Protein AF-A0A8S2J6A6-F1 (afdb_monomer)

Sequence (108 aa):
ALGEIQRPLEQPQPSITLPLIPPTPTVAKKSPFYIHMFETGKRITLKDYHLLMTDKQPQRLLIKEALAIKSLNPTLNKTVASTPLYIYPLGIPSTFIPDSEEKESKNF

Radius of gyration: 28.06 Å; Cα contacts (8 Å, |Δi|>4): 36; chains: 1; bounding box: 92×27×59 Å

Structure (mmCIF, N/CA/C/O backbone):
data_AF-A0A8S2J6A6-F1
#
_entry.id   AF-A0A8S2J6A6-F1
#
loop_
_atom_site.group_PDB
_atom_site.id
_atom_site.type_symbol
_atom_site.label_atom_id
_atom_site.label_alt_id
_atom_site.label_comp_id
_atom_site.label_asym_id
_atom_site.label_entity_id
_atom_site.label_seq_id
_atom_site.pdbx_PDB_ins_code
_atom_site.Cartn_x
_atom_site.Cartn_y
_atom_site.Cartn_z
_atom_site.occupancy
_atom_site.B_iso_or_equiv
_atom_site.auth_seq_id
_atom_site.auth_comp_id
_atom_site.auth_asym_id
_atom_site.auth_atom_id
_atom_site.pdbx_PDB_model_num
ATOM 1 N N . ALA A 1 1 ? 73.852 -9.663 -15.609 1.00 47.28 1 ALA A N 1
ATOM 2 C CA . ALA A 1 1 ? 73.424 -8.577 -14.709 1.00 47.28 1 ALA A CA 1
ATOM 3 C C . ALA A 1 1 ? 71.955 -8.290 -14.998 1.00 47.28 1 ALA A C 1
ATOM 5 O O . ALA A 1 1 ? 71.651 -7.829 -16.089 1.00 47.28 1 ALA A O 1
ATOM 6 N N . LEU A 1 2 ? 71.051 -8.696 -14.104 1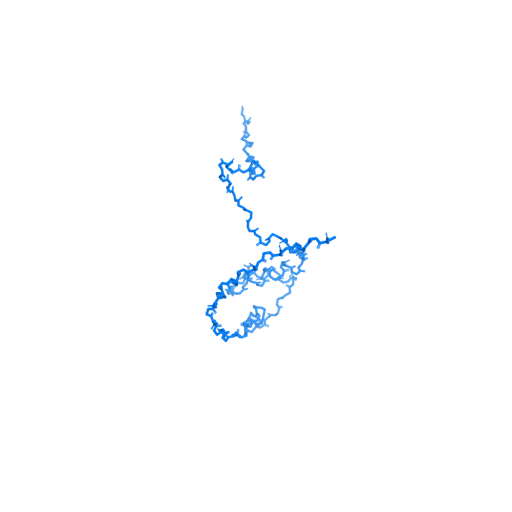.00 46.16 2 LEU A N 1
ATOM 7 C CA . LEU A 1 2 ? 69.608 -8.457 -14.224 1.00 46.16 2 LEU A CA 1
ATOM 8 C C . LEU A 1 2 ? 69.308 -7.087 -13.608 1.00 46.16 2 LEU A C 1
ATOM 10 O O . LEU A 1 2 ? 69.609 -6.872 -12.439 1.00 46.16 2 LEU A O 1
ATOM 14 N N . GLY A 1 3 ? 68.801 -6.160 -14.422 1.00 49.75 3 GLY A N 1
ATOM 15 C CA . GLY A 1 3 ? 68.434 -4.814 -13.990 1.00 49.75 3 GLY A CA 1
ATOM 16 C C . GLY A 1 3 ? 67.158 -4.835 -13.154 1.00 49.75 3 GLY A C 1
ATOM 17 O O . GLY A 1 3 ? 66.157 -5.426 -13.555 1.00 49.75 3 GLY A O 1
ATOM 18 N N . GLU A 1 4 ? 67.202 -4.199 -11.988 1.00 60.00 4 GLU A N 1
ATOM 19 C CA . GLU A 1 4 ? 66.051 -4.047 -11.104 1.00 60.00 4 GLU A CA 1
ATOM 20 C C . GLU A 1 4 ? 65.113 -2.954 -11.634 1.00 60.00 4 GLU A C 1
ATOM 22 O O . GLU A 1 4 ? 65.503 -1.801 -11.816 1.00 60.00 4 GLU A O 1
ATOM 27 N N . ILE A 1 5 ? 63.855 -3.321 -11.878 1.00 61.34 5 ILE A N 1
ATOM 28 C CA . ILE A 1 5 ? 62.784 -2.385 -12.224 1.00 61.34 5 ILE A CA 1
ATOM 29 C C . ILE A 1 5 ? 62.297 -1.741 -10.920 1.00 61.34 5 ILE A C 1
ATOM 31 O O . ILE A 1 5 ? 61.642 -2.389 -10.102 1.00 61.34 5 ILE A O 1
ATOM 35 N N . GLN A 1 6 ? 62.613 -0.461 -10.721 1.00 56.50 6 GLN A N 1
ATOM 36 C CA . GLN A 1 6 ? 62.069 0.341 -9.622 1.00 56.50 6 GLN A CA 1
ATOM 37 C C . GLN A 1 6 ? 60.570 0.585 -9.845 1.00 56.50 6 GLN A C 1
ATOM 39 O O . GLN A 1 6 ? 60.158 1.113 -10.877 1.00 56.50 6 GLN A O 1
ATOM 44 N N . ARG A 1 7 ? 59.743 0.190 -8.869 1.00 66.94 7 ARG A N 1
ATOM 45 C CA . ARG A 1 7 ? 58.311 0.525 -8.826 1.00 66.94 7 ARG A CA 1
ATOM 46 C C . ARG A 1 7 ? 58.126 1.958 -8.298 1.00 66.94 7 ARG A C 1
ATOM 48 O O . ARG A 1 7 ? 58.858 2.333 -7.381 1.00 66.94 7 ARG A O 1
ATOM 55 N N . PRO A 1 8 ? 57.165 2.748 -8.814 1.00 54.88 8 PRO A N 1
ATOM 56 C CA . PRO A 1 8 ? 56.903 4.090 -8.299 1.00 54.88 8 PRO A CA 1
ATOM 57 C C . PRO A 1 8 ? 56.384 4.029 -6.855 1.00 54.88 8 PRO A C 1
ATOM 59 O O . PRO A 1 8 ? 55.538 3.191 -6.542 1.00 54.88 8 PRO A O 1
ATOM 62 N N . LEU A 1 9 ? 56.879 4.916 -5.986 1.00 57.91 9 LEU A N 1
ATOM 63 C CA . LEU A 1 9 ? 56.330 5.123 -4.644 1.00 57.91 9 LEU A CA 1
ATOM 64 C C . LEU A 1 9 ? 54.887 5.639 -4.765 1.00 57.91 9 LEU A C 1
ATOM 66 O O . LEU A 1 9 ? 54.668 6.720 -5.310 1.00 57.91 9 LEU A O 1
ATOM 70 N N . GLU A 1 10 ? 53.915 4.899 -4.230 1.00 58.97 10 GLU A N 1
ATOM 71 C CA . GLU A 1 10 ? 52.568 5.433 -4.026 1.00 58.97 10 GLU A CA 1
ATOM 72 C C . GLU A 1 10 ? 52.615 6.573 -3.004 1.00 58.97 10 GLU A C 1
ATOM 74 O O . GLU A 1 10 ? 53.027 6.402 -1.855 1.00 58.97 10 GLU A O 1
ATOM 79 N N . GLN A 1 11 ? 52.191 7.756 -3.442 1.00 66.75 11 GLN A N 1
ATOM 80 C CA . GLN A 1 11 ? 51.940 8.897 -2.573 1.00 66.75 11 GLN A CA 1
ATOM 81 C C . GLN A 1 11 ? 50.735 8.581 -1.669 1.00 66.75 11 GLN A C 1
ATOM 83 O O . GLN A 1 11 ? 49.684 8.200 -2.189 1.00 66.75 11 GLN A O 1
ATOM 88 N N . PRO A 1 12 ? 50.827 8.762 -0.339 1.00 56.41 12 PRO A N 1
ATOM 89 C CA . PRO A 1 12 ? 49.685 8.545 0.539 1.00 56.41 12 PRO A CA 1
ATOM 90 C C . PRO A 1 12 ? 48.605 9.593 0.241 1.00 56.41 12 PRO A C 1
ATOM 92 O O . PRO A 1 12 ? 48.833 10.795 0.385 1.00 56.41 12 PRO A O 1
ATOM 95 N N . GLN A 1 13 ? 47.425 9.142 -0.192 1.00 58.03 13 GLN A N 1
ATOM 96 C CA . GLN A 1 13 ? 46.261 10.014 -0.338 1.00 58.03 13 GLN A CA 1
ATOM 97 C C . GLN A 1 13 ? 45.846 10.582 1.033 1.00 58.03 13 GLN A C 1
ATOM 99 O O . GLN A 1 13 ? 45.890 9.861 2.033 1.00 58.03 13 GLN A O 1
ATOM 104 N N . PRO A 1 14 ? 45.413 11.854 1.109 1.00 52.69 14 PRO A N 1
ATOM 105 C CA . PRO A 1 14 ? 44.896 12.418 2.347 1.00 52.69 14 PRO A CA 1
ATOM 106 C C . PRO A 1 14 ? 43.578 11.731 2.722 1.00 52.69 14 PRO A C 1
ATOM 108 O O . PRO A 1 14 ? 42.589 11.815 1.994 1.00 52.69 14 PRO A O 1
ATOM 111 N N . SER A 1 15 ? 43.561 11.065 3.876 1.00 60.94 15 SER A N 1
ATOM 112 C CA . SER A 1 15 ? 42.351 10.508 4.480 1.00 60.94 15 SER A CA 1
ATOM 113 C C . SER A 1 15 ? 41.349 11.628 4.759 1.00 60.94 15 SER A C 1
ATOM 115 O O . SER A 1 15 ? 41.527 12.425 5.680 1.00 60.94 15 SER A O 1
ATOM 117 N N . ILE A 1 16 ? 40.285 11.700 3.963 1.00 59.31 16 ILE A N 1
ATOM 118 C CA . ILE A 1 16 ? 39.172 12.616 4.211 1.00 59.31 16 ILE A CA 1
ATOM 119 C C . ILE A 1 16 ? 38.354 12.030 5.365 1.00 59.31 16 ILE A C 1
ATOM 121 O O . ILE A 1 16 ? 37.526 11.140 5.172 1.00 59.31 16 ILE A O 1
ATOM 125 N N . THR A 1 17 ? 38.596 12.512 6.582 1.00 55.38 17 THR A N 1
ATOM 126 C CA . THR A 1 17 ? 37.766 12.191 7.748 1.00 55.38 17 THR A CA 1
ATOM 127 C C . THR A 1 17 ? 36.418 12.891 7.591 1.00 55.38 17 THR A C 1
ATOM 129 O O . THR A 1 17 ? 36.279 14.074 7.899 1.00 55.38 17 THR A O 1
ATOM 132 N N . LEU A 1 18 ? 35.415 12.173 7.081 1.00 65.00 18 LEU A N 1
ATOM 133 C CA . LEU A 1 18 ? 34.028 12.636 7.125 1.00 65.00 18 LEU A CA 1
ATOM 134 C C . LEU A 1 18 ? 33.596 12.779 8.597 1.00 65.00 18 LEU A C 1
ATOM 136 O O . LEU A 1 18 ? 33.900 11.894 9.402 1.00 65.00 18 LEU A O 1
ATOM 140 N N . PRO A 1 19 ? 32.891 13.860 8.980 1.00 59.97 19 PRO A N 1
ATOM 141 C CA . PRO A 1 19 ? 32.379 14.000 10.335 1.00 59.97 19 PRO A CA 1
ATOM 142 C C . PRO A 1 19 ? 31.422 12.843 10.641 1.00 59.97 19 PRO A C 1
ATOM 144 O O . PRO A 1 19 ? 30.457 12.605 9.912 1.00 59.97 19 PRO A O 1
ATOM 147 N N . LEU A 1 20 ? 31.707 12.115 11.723 1.00 61.34 20 LEU A N 1
ATOM 148 C CA . LEU A 1 20 ? 30.871 11.038 12.242 1.00 61.34 20 LEU A CA 1
ATOM 149 C C . LEU A 1 20 ? 29.561 11.648 12.756 1.00 61.34 20 LEU A C 1
ATOM 151 O O . LEU A 1 20 ? 29.474 12.096 13.898 1.00 61.34 20 LEU A O 1
ATOM 155 N N . ILE A 1 21 ? 28.54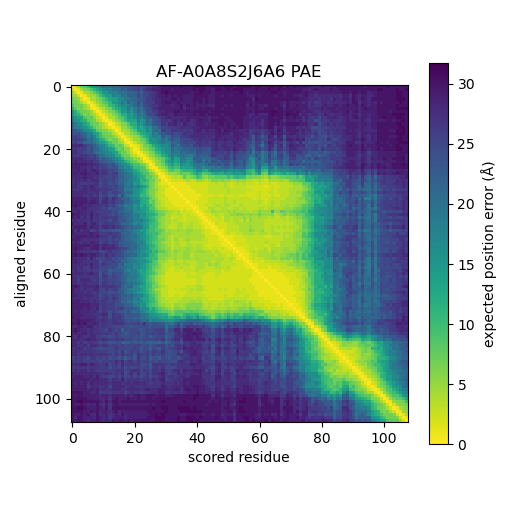9 11.712 11.892 1.00 71.44 21 ILE A N 1
ATOM 156 C CA . ILE A 1 21 ? 27.197 12.096 12.292 1.00 71.44 21 ILE A CA 1
ATOM 157 C C . ILE A 1 21 ? 26.726 11.018 13.279 1.00 71.44 21 ILE A C 1
ATOM 159 O O . ILE A 1 21 ? 26.725 9.838 12.913 1.00 71.44 21 ILE A O 1
ATOM 163 N N . PRO A 1 22 ? 26.365 11.368 14.528 1.00 71.19 22 PRO A N 1
ATOM 164 C CA . PRO A 1 22 ? 25.853 10.383 15.469 1.00 71.19 22 PRO A CA 1
ATOM 165 C C . PRO A 1 22 ? 24.623 9.705 14.850 1.00 71.19 22 PRO A C 1
ATOM 167 O O . PRO A 1 22 ? 23.824 10.394 14.203 1.00 71.19 22 PRO A O 1
ATOM 170 N N . PRO A 1 23 ? 24.444 8.379 15.014 1.00 64.88 23 PRO A N 1
ATOM 171 C CA . PRO A 1 23 ? 23.241 7.716 14.539 1.00 64.88 23 PRO A CA 1
ATOM 172 C C . PRO A 1 23 ? 22.054 8.419 15.190 1.00 64.88 23 PRO A C 1
ATOM 174 O O . PRO A 1 23 ? 21.904 8.424 16.413 1.00 64.88 23 PRO A O 1
ATOM 177 N N . THR A 1 24 ? 21.239 9.082 14.373 1.00 63.00 24 THR A N 1
ATOM 178 C CA . THR A 1 24 ? 20.001 9.695 14.841 1.00 63.00 24 THR A CA 1
ATOM 179 C C . THR A 1 24 ? 19.193 8.589 15.516 1.00 63.00 24 THR A C 1
ATOM 181 O O . THR A 1 24 ? 19.067 7.511 14.920 1.00 63.00 24 THR A O 1
ATOM 184 N N . PRO A 1 25 ? 18.680 8.794 16.748 1.00 53.22 25 PRO A N 1
ATOM 185 C CA . PRO A 1 25 ? 17.911 7.772 17.438 1.00 53.22 25 PRO A CA 1
ATOM 186 C C . PRO A 1 25 ? 16.773 7.371 16.512 1.00 53.22 25 PRO A C 1
ATOM 188 O O . PRO A 1 25 ? 15.892 8.169 16.187 1.00 53.22 25 PRO A O 1
ATOM 191 N N . THR A 1 26 ? 16.859 6.149 15.996 1.00 59.91 26 THR A N 1
ATOM 192 C CA . THR A 1 26 ? 15.917 5.633 15.017 1.00 59.91 26 THR A CA 1
ATOM 193 C C . THR A 1 26 ? 14.657 5.328 15.802 1.00 59.91 26 THR A C 1
ATOM 195 O O . THR A 1 26 ? 14.485 4.224 16.309 1.00 59.91 26 THR A O 1
ATOM 198 N N . VAL A 1 27 ? 13.808 6.341 16.002 1.00 58.03 27 VAL A N 1
ATOM 199 C CA . VAL A 1 27 ? 12.476 6.151 16.575 1.00 58.03 27 VAL A CA 1
ATOM 200 C C . VAL A 1 27 ? 11.857 5.022 15.770 1.00 58.03 27 VAL A C 1
ATOM 202 O O . VAL A 1 27 ? 11.708 5.161 14.555 1.00 58.03 27 VAL A O 1
ATOM 205 N N . ALA A 1 28 ? 11.596 3.886 16.418 1.00 62.84 28 ALA A N 1
ATOM 206 C CA . ALA A 1 28 ? 11.057 2.707 15.763 1.00 62.84 28 ALA A CA 1
ATOM 207 C C . ALA A 1 28 ? 9.721 3.103 15.128 1.00 62.84 28 ALA A C 1
ATOM 209 O O . ALA A 1 28 ? 8.697 3.217 15.806 1.00 62.84 28 ALA A O 1
ATOM 210 N N . LYS A 1 29 ? 9.751 3.420 13.828 1.00 70.62 29 LYS A N 1
ATOM 211 C CA . LYS A 1 29 ? 8.577 3.888 13.102 1.00 70.62 29 LYS A CA 1
ATOM 212 C C . LYS A 1 29 ? 7.591 2.729 13.087 1.00 70.62 29 LYS A C 1
ATOM 214 O O . LYS A 1 29 ? 7.855 1.690 12.485 1.00 70.62 29 LYS A O 1
ATOM 219 N N . LYS A 1 30 ? 6.474 2.891 13.799 1.00 81.69 30 LYS A N 1
ATOM 220 C CA . LYS A 1 30 ? 5.380 1.916 13.794 1.00 81.69 30 LYS A CA 1
ATOM 221 C C . LYS A 1 30 ? 4.906 1.731 12.353 1.00 81.69 30 LYS A C 1
ATOM 223 O O . LYS A 1 30 ? 4.855 2.696 11.590 1.00 81.69 30 LYS A O 1
ATOM 228 N N . SER A 1 31 ? 4.585 0.496 11.971 1.00 85.88 31 SER A N 1
ATOM 229 C CA . SER A 1 31 ? 4.156 0.223 10.600 1.00 85.88 31 SER A CA 1
ATOM 230 C C . SER A 1 31 ? 2.842 0.961 10.296 1.00 85.88 31 SER A C 1
ATOM 232 O O . SER A 1 31 ? 1.987 1.063 11.181 1.00 85.88 31 SER A O 1
ATOM 234 N N . PRO A 1 32 ? 2.631 1.445 9.059 1.00 86.25 32 PRO A N 1
ATOM 235 C CA . PRO A 1 32 ? 1.384 2.113 8.678 1.00 86.25 32 PRO A CA 1
ATOM 236 C C . PRO A 1 32 ? 0.143 1.257 8.960 1.00 86.25 32 PRO A C 1
ATOM 238 O O . PRO A 1 32 ? -0.871 1.769 9.420 1.00 86.25 32 PRO A O 1
ATOM 241 N N . PHE A 1 33 ? 0.259 -0.064 8.776 1.00 89.06 33 PHE A N 1
ATOM 242 C CA . PHE A 1 33 ? -0.781 -1.033 9.128 1.00 89.06 33 PHE A CA 1
ATOM 243 C C . PHE A 1 33 ? -1.088 -1.060 10.623 1.00 89.06 33 PHE A C 1
ATOM 245 O O . PHE A 1 33 ? -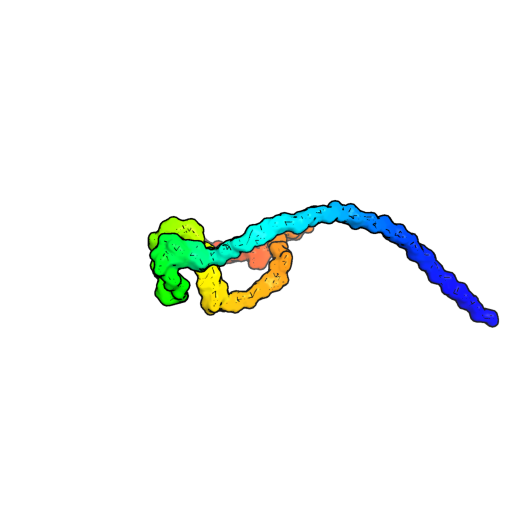2.250 -1.147 11.000 1.00 89.06 33 PHE A O 1
ATOM 252 N N . TYR A 1 34 ? -0.060 -1.011 11.474 1.00 88.75 34 TYR A N 1
ATOM 253 C CA . TYR A 1 34 ? -0.250 -1.025 12.920 1.00 88.75 34 TYR A CA 1
ATOM 254 C C . TYR A 1 34 ? -0.954 0.246 13.395 1.00 88.75 34 TYR A C 1
ATOM 256 O O . TYR A 1 34 ? -1.872 0.169 14.205 1.00 88.75 34 TYR A O 1
ATOM 264 N N . ILE A 1 35 ? -0.540 1.405 12.874 1.00 88.75 35 ILE A N 1
ATOM 265 C CA . ILE A 1 35 ? -1.136 2.697 13.232 1.00 88.75 35 ILE A CA 1
ATOM 266 C C . ILE A 1 35 ? -2.611 2.723 12.820 1.00 88.75 35 ILE A C 1
ATOM 268 O O . ILE A 1 35 ? -3.477 2.985 13.648 1.00 88.75 35 ILE A O 1
ATOM 272 N N . HIS A 1 36 ? -2.904 2.347 11.576 1.00 90.38 36 HIS A N 1
ATOM 273 C CA . HIS A 1 36 ? -4.272 2.306 11.065 1.00 90.38 36 HIS A CA 1
ATOM 274 C C . HIS A 1 36 ? -5.162 1.305 11.805 1.00 90.38 36 HIS A C 1
ATOM 276 O O . HIS A 1 36 ? -6.297 1.632 12.151 1.00 90.38 36 HIS A O 1
ATOM 282 N N . MET A 1 37 ? -4.646 0.109 12.103 1.00 90.12 37 MET A N 1
ATOM 283 C CA . MET A 1 37 ? -5.376 -0.894 12.879 1.00 90.12 37 MET A CA 1
ATOM 284 C C . MET A 1 37 ? -5.693 -0.384 14.288 1.00 90.12 37 MET A C 1
ATOM 286 O O . MET A 1 37 ? -6.769 -0.664 14.804 1.00 90.12 37 MET A O 1
ATOM 290 N N . PHE A 1 38 ? -4.779 0.365 14.906 1.00 91.25 38 PHE A N 1
ATOM 291 C CA . PHE A 1 38 ? -5.002 0.966 16.217 1.00 91.25 38 PHE A CA 1
ATOM 292 C C . PHE A 1 38 ? -6.062 2.078 16.171 1.00 91.25 38 PHE A C 1
ATOM 294 O O . PHE A 1 38 ? -6.917 2.139 17.047 1.00 91.25 38 PHE A O 1
ATOM 301 N N . GLU A 1 39 ? -6.044 2.922 15.137 1.00 89.06 39 GLU A N 1
ATOM 302 C CA . GLU A 1 39 ? -6.983 4.044 14.982 1.00 89.06 39 GLU A CA 1
ATOM 303 C C . GLU A 1 39 ? -8.395 3.597 14.573 1.00 89.06 39 GLU A C 1
ATOM 305 O O . GLU A 1 39 ? -9.386 4.152 15.040 1.00 89.06 39 GLU A O 1
ATOM 310 N N . THR A 1 40 ? -8.505 2.595 13.699 1.00 86.38 40 THR A N 1
ATOM 311 C CA . THR A 1 40 ? -9.794 2.149 13.136 1.00 86.38 40 THR A CA 1
ATOM 312 C C . THR A 1 40 ? -10.333 0.864 13.758 1.00 86.38 40 THR A C 1
ATOM 314 O O . THR A 1 40 ? -11.486 0.502 13.517 1.00 86.38 40 THR A O 1
ATOM 317 N N . GLY A 1 41 ? -9.506 0.134 14.511 1.00 86.88 41 GLY A N 1
ATOM 318 C CA . GLY A 1 41 ? -9.834 -1.185 15.058 1.00 86.88 41 GLY A CA 1
ATOM 319 C C . GLY A 1 41 ? -9.956 -2.292 14.004 1.00 86.88 41 GLY A C 1
ATOM 320 O O . GLY A 1 41 ? -10.324 -3.417 14.341 1.00 86.88 41 GLY A O 1
ATOM 321 N N . LYS A 1 42 ? -9.679 -2.004 12.725 1.00 85.12 42 LYS A N 1
ATOM 322 C CA . LYS A 1 42 ? -9.859 -2.948 11.617 1.00 85.12 42 LYS A CA 1
ATOM 323 C C . LYS A 1 42 ? -8.528 -3.274 10.963 1.00 85.12 42 LYS A C 1
ATOM 325 O O . LYS A 1 42 ? -7.733 -2.398 10.644 1.00 85.12 42 LYS A O 1
ATOM 330 N N . ARG A 1 43 ? -8.300 -4.562 10.706 1.00 86.62 43 ARG A N 1
ATOM 331 C CA . ARG A 1 43 ? -7.152 -5.023 9.925 1.00 86.62 43 ARG A CA 1
ATOM 332 C C . ARG A 1 43 ? -7.534 -5.076 8.453 1.00 86.62 43 ARG A C 1
ATOM 334 O O . ARG A 1 43 ? -8.361 -5.893 8.067 1.00 86.62 43 ARG A O 1
ATOM 341 N N . ILE A 1 44 ? -6.898 -4.245 7.637 1.00 88.44 44 ILE A N 1
ATOM 342 C CA . ILE A 1 44 ? -7.160 -4.214 6.198 1.00 88.44 44 ILE A CA 1
ATOM 343 C C . ILE A 1 44 ? -6.369 -5.307 5.481 1.00 88.44 44 ILE A C 1
ATOM 345 O O . ILE A 1 44 ? -5.153 -5.446 5.655 1.00 88.44 44 ILE A O 1
ATOM 349 N N . THR A 1 45 ? -7.072 -6.079 4.655 1.00 88.62 45 THR A N 1
ATOM 350 C CA . THR A 1 45 ? -6.486 -7.069 3.750 1.00 88.62 45 THR A CA 1
ATOM 351 C C . THR A 1 45 ? -6.651 -6.648 2.290 1.00 88.62 45 THR A C 1
ATOM 353 O O . THR A 1 45 ? -7.297 -5.651 1.984 1.00 88.62 45 THR A O 1
ATOM 356 N N . LEU A 1 46 ? -6.080 -7.419 1.358 1.00 85.94 46 LEU A N 1
ATOM 357 C CA . LEU A 1 46 ? -6.210 -7.1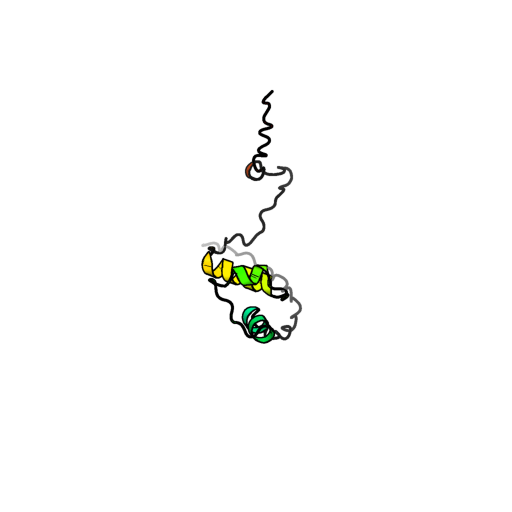40 -0.076 1.00 85.94 46 LEU A CA 1
ATOM 358 C C . LEU A 1 46 ? -7.679 -7.155 -0.550 1.00 85.94 46 LEU A C 1
ATOM 360 O O . LEU A 1 46 ? -8.038 -6.414 -1.456 1.00 85.94 46 LEU A O 1
ATOM 364 N N . LYS A 1 47 ? -8.538 -7.970 0.081 1.00 88.38 47 LYS A N 1
ATOM 365 C CA . LYS A 1 47 ? -9.977 -8.057 -0.239 1.00 88.38 47 LYS A CA 1
ATOM 366 C C . LYS A 1 47 ? -10.719 -6.762 0.111 1.00 88.38 47 LYS A C 1
ATOM 368 O O . LYS A 1 47 ? -11.652 -6.352 -0.574 1.00 88.38 47 LYS A O 1
ATOM 373 N N . ASP A 1 48 ? -10.232 -6.087 1.143 1.00 87.38 48 ASP A N 1
ATOM 374 C CA . ASP A 1 48 ? -10.808 -4.873 1.710 1.00 87.38 48 ASP A CA 1
ATOM 375 C C . ASP A 1 48 ? -10.229 -3.605 1.068 1.00 87.38 48 ASP A C 1
ATOM 377 O O . ASP A 1 48 ? -10.449 -2.500 1.556 1.00 87.38 48 ASP A O 1
ATOM 381 N N . TYR A 1 49 ? -9.483 -3.737 -0.034 1.00 86.12 49 TYR A N 1
ATOM 382 C CA . TYR A 1 49 ? -8.818 -2.612 -0.693 1.00 86.12 49 TYR A CA 1
ATOM 383 C C . TYR A 1 4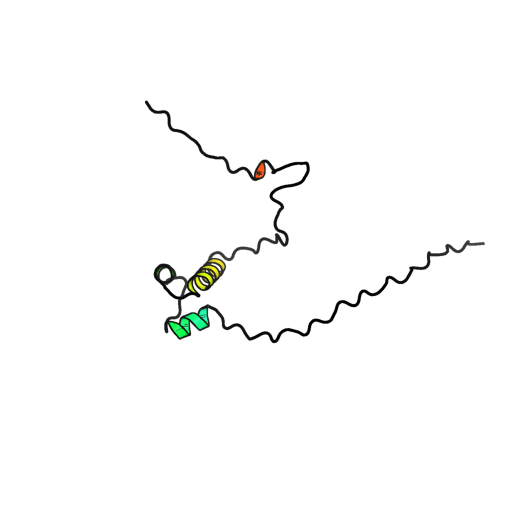9 ? -9.797 -1.507 -1.116 1.00 86.12 49 TYR A C 1
ATOM 385 O O . TYR A 1 49 ? -9.467 -0.326 -1.063 1.00 86.12 49 TYR A O 1
ATOM 393 N N . HIS A 1 50 ? -11.027 -1.873 -1.479 1.00 88.31 50 HIS A N 1
ATOM 394 C CA . HIS A 1 50 ? -12.083 -0.914 -1.801 1.00 88.31 50 HIS A CA 1
ATOM 395 C C . HIS A 1 50 ? -12.444 -0.010 -0.606 1.00 88.31 50 HIS A C 1
ATOM 397 O O . HIS A 1 50 ? -12.736 1.167 -0.806 1.00 88.31 50 HIS A O 1
ATOM 403 N N . LEU A 1 51 ? -12.337 -0.505 0.635 1.00 86.94 51 LEU A N 1
ATOM 404 C CA . LEU A 1 51 ? -12.601 0.285 1.843 1.00 86.94 51 LEU A CA 1
ATOM 405 C C . LEU A 1 51 ? -11.568 1.406 2.037 1.00 86.94 51 LEU A C 1
ATOM 407 O O . LEU A 1 51 ? -11.911 2.462 2.567 1.00 86.94 51 LEU A O 1
ATOM 411 N N . LEU A 1 52 ? -10.334 1.225 1.544 1.00 87.88 52 LEU A N 1
ATOM 412 C CA . LEU A 1 52 ? -9.288 2.257 1.569 1.00 87.88 52 LEU A CA 1
ATOM 413 C C . LEU A 1 52 ? -9.594 3.452 0.659 1.00 87.88 52 LEU A C 1
ATOM 415 O O . LEU A 1 52 ? -8.990 4.510 0.831 1.00 87.88 52 LEU A O 1
ATOM 419 N N . MET A 1 53 ? -10.497 3.307 -0.317 1.00 84.75 53 MET A N 1
ATOM 420 C CA . MET A 1 53 ? -10.883 4.414 -1.204 1.00 84.75 53 MET A CA 1
ATOM 421 C C . MET A 1 53 ? -11.745 5.443 -0.480 1.00 84.75 53 MET A C 1
ATOM 423 O O . MET A 1 53 ? -11.631 6.638 -0.735 1.00 84.75 53 MET A O 1
ATOM 427 N N . THR A 1 54 ? -12.580 4.973 0.444 1.00 88.44 54 THR A N 1
ATOM 428 C CA . THR A 1 54 ? -13.454 5.810 1.272 1.00 88.44 54 THR A CA 1
ATOM 429 C C . THR A 1 54 ? -12.821 6.199 2.607 1.00 88.44 54 THR A C 1
ATOM 431 O O . THR A 1 54 ? -13.387 7.003 3.348 1.00 88.44 54 THR A O 1
ATOM 434 N N . ASP A 1 55 ? -11.660 5.627 2.929 1.00 87.12 55 ASP A N 1
ATOM 435 C CA . ASP A 1 55 ? -10.969 5.860 4.190 1.00 87.12 55 ASP A CA 1
ATOM 436 C C . ASP A 1 55 ? -10.429 7.298 4.281 1.00 87.12 55 ASP A C 1
ATOM 438 O O . ASP A 1 55 ? -9.844 7.840 3.336 1.00 87.12 55 ASP A O 1
ATOM 442 N N . LYS A 1 56 ? -10.628 7.931 5.439 1.00 88.75 56 LYS A N 1
ATOM 443 C CA . LYS A 1 56 ? -10.159 9.290 5.743 1.00 88.75 56 LYS A CA 1
ATOM 444 C C . LYS A 1 56 ? -8.827 9.299 6.493 1.00 88.75 56 LYS A C 1
ATOM 446 O O . LYS A 1 56 ? -8.265 10.377 6.672 1.00 88.75 56 LYS A O 1
ATOM 451 N N . GLN A 1 57 ? -8.319 8.136 6.903 1.00 89.06 57 GLN A N 1
ATOM 452 C CA . GLN A 1 57 ? -7.064 8.052 7.639 1.00 89.06 57 GLN A CA 1
ATOM 453 C C . GLN A 1 57 ? -5.862 8.492 6.785 1.00 89.06 57 GLN A C 1
ATOM 455 O O . GLN A 1 57 ? -5.773 8.138 5.601 1.00 89.06 57 GLN A O 1
ATOM 460 N N . PRO A 1 58 ? -4.900 9.237 7.361 1.00 88.62 58 PRO A N 1
ATOM 461 C CA . PRO A 1 58 ? -3.765 9.777 6.614 1.00 88.62 58 PRO A CA 1
ATOM 462 C C . PRO A 1 58 ? -2.828 8.681 6.083 1.00 88.62 58 PRO A C 1
ATOM 464 O O . PRO A 1 58 ? -2.188 8.854 5.047 1.00 88.62 58 PRO A O 1
ATOM 467 N N . GLN A 1 59 ? -2.782 7.516 6.733 1.00 87.94 59 GLN A N 1
ATOM 468 C CA . GLN A 1 59 ? -1.926 6.389 6.354 1.00 87.94 59 GLN A CA 1
ATOM 469 C C . GLN A 1 59 ? -2.514 5.553 5.202 1.00 87.94 59 GLN A C 1
ATOM 471 O O . GLN A 1 59 ? -1.855 4.620 4.737 1.00 87.94 59 GLN A O 1
ATOM 476 N N . ARG A 1 60 ? -3.719 5.879 4.698 1.00 89.88 60 ARG A N 1
ATOM 477 C CA . ARG A 1 60 ? -4.399 5.106 3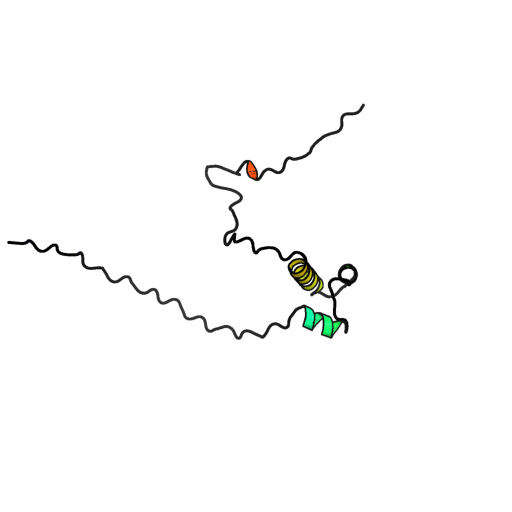.641 1.00 89.88 60 ARG A CA 1
ATOM 478 C C . ARG A 1 60 ? -3.533 4.909 2.398 1.00 89.88 60 ARG A C 1
ATOM 480 O O . ARG A 1 60 ? -3.548 3.834 1.812 1.00 89.88 60 ARG A O 1
ATOM 487 N N . LEU A 1 61 ? -2.760 5.927 2.006 1.00 90.12 61 LEU A N 1
ATOM 488 C CA . LEU A 1 61 ? -1.928 5.870 0.804 1.00 90.12 61 LEU A CA 1
ATOM 489 C C . LEU A 1 61 ? -0.801 4.845 0.971 1.00 90.12 61 LEU A C 1
ATOM 491 O O . LEU A 1 61 ? -0.639 3.972 0.127 1.00 90.12 61 LEU A O 1
ATOM 495 N N . LEU A 1 62 ? -0.113 4.885 2.113 1.00 90.81 62 LEU A N 1
ATOM 496 C CA . LEU A 1 62 ? 0.963 3.949 2.445 1.00 90.81 62 LEU A CA 1
ATOM 497 C C . LEU A 1 62 ? 0.456 2.506 2.518 1.00 90.81 62 LEU A C 1
ATOM 499 O O . LEU A 1 62 ? 1.128 1.577 2.078 1.00 90.81 62 LEU A O 1
ATOM 503 N N . ILE A 1 63 ? -0.749 2.307 3.054 1.00 91.44 63 ILE A N 1
ATOM 504 C CA . ILE A 1 63 ? -1.382 0.985 3.109 1.00 91.44 63 ILE A CA 1
ATOM 505 C C . ILE A 1 63 ? -1.751 0.512 1.700 1.00 91.44 63 ILE A C 1
ATOM 507 O O . ILE A 1 63 ? -1.496 -0.646 1.367 1.00 91.44 63 ILE A O 1
ATOM 511 N N . LYS A 1 64 ? -2.297 1.396 0.852 1.00 90.56 64 LYS A N 1
ATOM 512 C CA . LYS A 1 64 ? -2.603 1.082 -0.553 1.00 90.56 64 LYS A CA 1
ATOM 513 C C . LYS A 1 64 ? -1.351 0.669 -1.317 1.00 90.56 64 LYS A C 1
ATOM 515 O O . LYS A 1 64 ? -1.385 -0.351 -2.000 1.00 90.56 64 LYS A O 1
ATOM 520 N N . GLU A 1 65 ? -0.269 1.426 -1.185 1.00 87.56 65 GLU A N 1
ATOM 521 C CA . GLU A 1 65 ? 1.012 1.120 -1.824 1.00 87.56 65 GLU A CA 1
ATOM 522 C C . GLU A 1 65 ? 1.576 -0.209 -1.330 1.00 87.56 65 GLU A C 1
ATOM 524 O O . GLU A 1 65 ? 1.914 -1.070 -2.137 1.00 87.56 65 GLU A O 1
ATOM 529 N N . ALA A 1 66 ? 1.600 -0.440 -0.018 1.00 88.94 66 ALA A N 1
ATOM 530 C CA . ALA A 1 66 ? 2.102 -1.693 0.533 1.00 88.94 66 ALA A CA 1
ATOM 531 C C . ALA A 1 66 ? 1.279 -2.915 0.080 1.00 88.94 66 ALA A C 1
ATOM 533 O O . ALA A 1 66 ? 1.842 -3.975 -0.201 1.00 88.94 66 ALA A O 1
ATOM 534 N N . LEU A 1 67 ? -0.048 -2.780 -0.030 1.00 90.62 67 LEU A N 1
ATOM 535 C CA . LEU A 1 67 ? -0.920 -3.822 -0.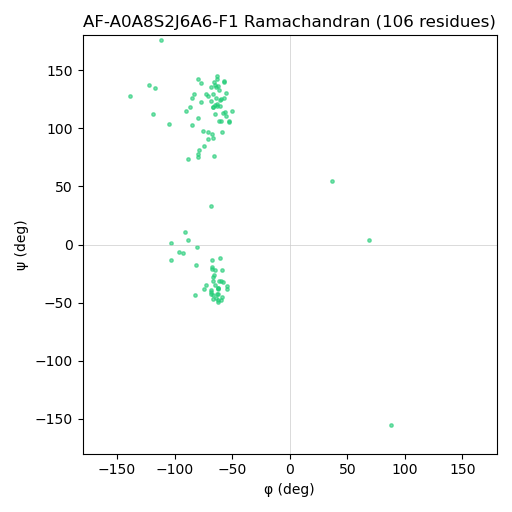584 1.00 90.62 67 LEU A CA 1
ATOM 536 C C . LEU A 1 67 ? -0.691 -4.029 -2.089 1.00 90.62 67 LEU A C 1
ATOM 538 O O . LEU A 1 67 ? -0.679 -5.173 -2.552 1.00 90.62 67 LEU A O 1
ATOM 542 N N . ALA A 1 68 ? -0.470 -2.954 -2.846 1.00 87.12 68 ALA A N 1
ATOM 543 C CA . ALA A 1 68 ? -0.141 -3.025 -4.267 1.00 87.12 68 ALA A CA 1
ATOM 544 C C . ALA A 1 68 ? 1.208 -3.724 -4.493 1.00 87.12 68 ALA A C 1
ATOM 546 O O . ALA A 1 68 ? 1.283 -4.659 -5.282 1.00 87.12 68 ALA A O 1
ATOM 547 N N . ILE A 1 69 ? 2.245 -3.368 -3.730 1.00 86.00 69 ILE A N 1
ATOM 548 C CA . ILE A 1 69 ? 3.559 -4.025 -3.779 1.00 86.00 69 ILE A CA 1
ATOM 549 C C . ILE A 1 69 ? 3.420 -5.514 -3.460 1.00 86.00 69 ILE A C 1
ATOM 551 O O . ILE A 1 69 ? 3.954 -6.353 -4.178 1.00 86.00 69 ILE A O 1
ATOM 555 N N . LYS A 1 70 ? 2.658 -5.863 -2.418 1.00 85.88 70 LYS A N 1
ATOM 556 C CA . LYS A 1 70 ? 2.457 -7.263 -2.030 1.00 85.88 70 LYS A CA 1
ATOM 557 C C . LYS A 1 70 ? 1.697 -8.083 -3.081 1.00 85.88 70 LYS A C 1
ATOM 559 O O . LYS A 1 70 ? 1.943 -9.279 -3.200 1.00 85.88 70 LYS A O 1
ATOM 564 N N . SER A 1 71 ? 0.743 -7.478 -3.791 1.00 87.31 71 SER A N 1
ATOM 565 C CA . SER A 1 71 ? -0.063 -8.181 -4.803 1.00 87.31 71 SER A CA 1
ATOM 566 C C . SER A 1 71 ? 0.644 -8.288 -6.144 1.00 87.31 71 SER A C 1
ATOM 568 O O . SER A 1 71 ? 0.632 -9.353 -6.752 1.00 87.31 71 SER A O 1
ATOM 570 N N . LEU A 1 72 ? 1.275 -7.203 -6.585 1.00 84.25 72 LEU A N 1
ATOM 571 C CA . LEU A 1 72 ? 1.953 -7.136 -7.873 1.00 84.25 72 LEU A CA 1
ATOM 572 C C . LEU A 1 72 ? 3.357 -7.745 -7.822 1.00 84.25 72 LEU A C 1
ATOM 574 O O . LEU A 1 72 ? 3.902 -8.042 -8.878 1.00 84.25 72 LEU A O 1
ATOM 578 N N . ASN A 1 73 ? 3.930 -7.924 -6.621 1.00 83.50 73 ASN A N 1
ATOM 579 C CA . ASN A 1 73 ? 5.319 -8.339 -6.395 1.00 83.50 73 ASN A CA 1
ATOM 580 C C . ASN A 1 73 ? 6.264 -7.719 -7.431 1.00 83.50 73 ASN A C 1
ATOM 582 O O . ASN A 1 73 ? 6.954 -8.455 -8.146 1.00 83.50 73 ASN A O 1
ATOM 586 N N . PRO A 1 74 ? 6.259 -6.377 -7.572 1.00 76.62 74 PRO A N 1
ATOM 587 C CA . PRO A 1 74 ? 7.056 -5.744 -8.598 1.00 76.62 74 PRO A CA 1
ATOM 588 C C . PRO A 1 74 ? 8.509 -6.113 -8.331 1.00 76.62 74 PRO A C 1
ATOM 590 O O . PRO A 1 74 ? 9.027 -5.924 -7.226 1.00 76.62 74 PRO A O 1
ATOM 593 N N . THR A 1 75 ? 9.165 -6.679 -9.337 1.00 74.75 75 THR A N 1
ATOM 594 C CA . THR A 1 75 ? 10.607 -6.873 -9.280 1.00 74.75 75 THR A CA 1
ATOM 595 C C . THR A 1 75 ? 11.189 -5.476 -9.143 1.00 74.75 75 THR A C 1
ATOM 597 O O . THR A 1 75 ? 10.905 -4.622 -9.980 1.00 74.75 75 THR A O 1
ATOM 600 N N . LEU A 1 76 ? 11.904 -5.204 -8.047 1.00 64.31 76 LEU A N 1
ATOM 601 C CA . LEU A 1 76 ? 12.504 -3.897 -7.808 1.00 64.31 76 LEU A CA 1
ATOM 602 C C . LEU A 1 76 ? 13.323 -3.549 -9.055 1.00 64.31 76 LEU A C 1
ATOM 604 O O . LEU A 1 76 ? 14.356 -4.178 -9.298 1.00 64.31 76 LEU A O 1
ATOM 608 N N . ASN A 1 77 ? 12.835 -2.615 -9.879 1.00 55.66 77 ASN A N 1
ATOM 609 C CA . ASN A 1 77 ? 13.595 -2.159 -11.029 1.00 55.66 77 ASN A CA 1
ATOM 610 C C . ASN A 1 77 ? 14.901 -1.624 -10.454 1.00 55.66 77 ASN A C 1
ATOM 612 O O . ASN A 1 77 ? 14.905 -0.645 -9.709 1.00 55.66 77 ASN A O 1
ATOM 616 N N . LYS A 1 78 ? 16.013 -2.302 -10.757 1.00 52.41 78 LYS A N 1
ATOM 617 C CA . LYS A 1 78 ? 17.367 -1.915 -10.347 1.00 52.41 78 LYS A CA 1
ATOM 618 C C . LYS A 1 78 ? 17.822 -0.626 -11.045 1.00 52.41 78 LYS A C 1
ATOM 620 O O . LYS A 1 78 ? 18.999 -0.466 -11.343 1.00 52.41 78 LYS A O 1
ATOM 625 N N . THR A 1 79 ? 16.928 0.311 -11.326 1.00 50.09 79 THR A N 1
ATOM 626 C CA . THR A 1 79 ? 17.308 1.673 -11.672 1.00 50.09 79 THR A CA 1
ATOM 627 C C . THR A 1 79 ? 17.620 2.382 -10.363 1.00 50.09 79 THR A C 1
ATOM 629 O O . THR A 1 79 ? 16.814 3.125 -9.814 1.00 50.09 79 THR A O 1
ATOM 632 N N . VAL A 1 80 ? 18.814 2.09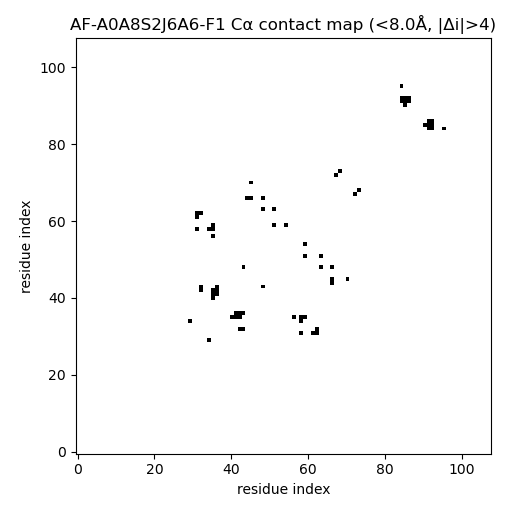6 -9.841 1.00 54.44 80 VAL A N 1
ATOM 633 C CA . VAL A 1 80 ? 19.445 2.813 -8.720 1.00 54.44 80 VAL A CA 1
ATOM 634 C C . VAL A 1 80 ? 19.666 4.297 -9.072 1.00 54.44 80 VAL A C 1
ATOM 636 O O . VAL A 1 80 ? 19.914 5.112 -8.192 1.00 54.44 80 VAL A O 1
ATOM 639 N N . ALA A 1 81 ? 19.510 4.672 -10.344 1.00 59.97 81 ALA A N 1
ATOM 640 C CA . ALA A 1 81 ? 19.537 6.044 -10.821 1.00 59.97 81 ALA A CA 1
ATOM 641 C C . ALA A 1 81 ? 18.231 6.392 -11.549 1.00 59.97 81 ALA A C 1
ATOM 643 O O . ALA A 1 81 ? 17.735 5.612 -12.367 1.00 59.97 81 ALA A O 1
ATOM 644 N N . SER A 1 82 ? 17.704 7.588 -11.287 1.00 63.09 82 SER A N 1
ATOM 645 C CA . SER A 1 82 ? 16.770 8.241 -12.200 1.00 63.09 82 SER A CA 1
ATOM 646 C C . SER A 1 82 ? 17.450 8.374 -13.564 1.00 63.09 82 SER A C 1
ATOM 648 O O . SER A 1 82 ? 18.568 8.877 -13.668 1.00 63.09 82 SER A O 1
ATOM 650 N N . THR A 1 83 ? 16.803 7.882 -14.621 1.00 66.31 83 THR A N 1
ATOM 651 C CA . THR A 1 83 ? 17.309 8.109 -15.980 1.00 66.31 83 THR A CA 1
ATOM 652 C C . THR A 1 83 ? 17.096 9.586 -16.314 1.00 66.31 83 THR A C 1
ATOM 654 O O . THR A 1 83 ? 15.983 10.083 -16.118 1.00 66.31 83 THR A O 1
ATOM 657 N N . PRO A 1 84 ? 18.128 10.318 -16.762 1.00 68.25 84 PRO A N 1
ATOM 658 C CA . PRO A 1 84 ? 17.973 11.723 -17.105 1.00 68.25 84 PRO A CA 1
ATOM 659 C C . PRO A 1 84 ? 17.008 11.873 -18.287 1.00 68.25 84 PRO A C 1
ATOM 661 O O . PRO A 1 84 ? 17.205 11.274 -19.339 1.00 68.25 84 PRO A O 1
ATOM 664 N N . LEU A 1 85 ? 15.978 12.706 -18.108 1.00 70.94 85 LEU A N 1
ATOM 665 C CA . LEU A 1 85 ? 15.022 13.093 -19.158 1.00 70.94 85 LEU A CA 1
ATOM 666 C C . LEU A 1 85 ? 15.678 13.895 -20.293 1.00 70.94 85 LEU A C 1
ATOM 668 O O . LEU A 1 85 ? 15.150 13.958 -21.398 1.00 70.94 85 LEU A O 1
ATOM 672 N N . TYR A 1 86 ? 16.819 14.521 -20.014 1.00 77.94 86 TYR A N 1
ATOM 673 C CA . TYR A 1 86 ? 17.529 15.400 -20.928 1.00 77.94 86 TYR A CA 1
ATOM 674 C C . TYR A 1 86 ? 19.029 15.133 -20.830 1.00 77.94 86 TYR A C 1
ATOM 676 O O . TYR A 1 86 ? 19.592 15.156 -19.732 1.00 77.94 86 TYR A O 1
ATOM 684 N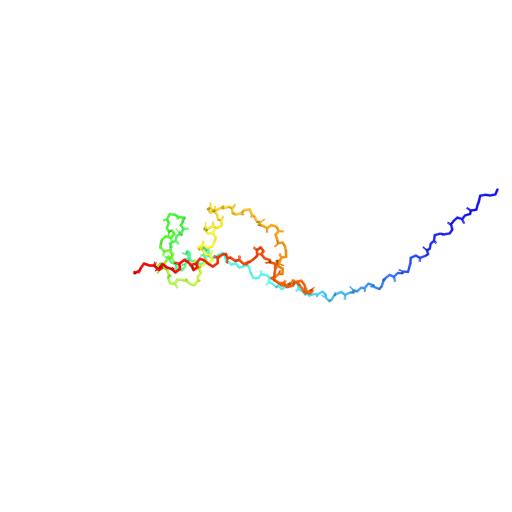 N . ILE A 1 87 ? 19.676 14.895 -21.969 1.00 79.00 87 ILE A N 1
ATOM 685 C CA . ILE A 1 87 ? 21.123 14.677 -22.054 1.00 79.00 87 ILE A CA 1
ATOM 686 C C . ILE A 1 87 ? 21.701 15.785 -22.934 1.00 79.00 87 ILE A C 1
ATOM 688 O O . ILE A 1 87 ? 21.437 15.819 -24.129 1.00 79.00 87 ILE A O 1
ATOM 692 N N . TYR A 1 88 ? 22.490 16.706 -22.379 1.00 69.62 88 TYR A N 1
ATOM 693 C CA . TYR A 1 88 ? 23.145 17.749 -23.180 1.00 69.62 88 TYR A CA 1
ATOM 694 C C . TYR A 1 88 ? 24.368 17.189 -23.934 1.00 69.62 88 TYR A C 1
ATOM 696 O O . TYR A 1 88 ? 25.134 16.437 -23.329 1.00 69.62 88 TYR A O 1
ATOM 704 N N . PRO A 1 89 ? 24.607 17.560 -25.211 1.00 80.25 89 PRO A N 1
ATOM 705 C CA . PRO A 1 89 ? 23.804 18.436 -26.083 1.00 80.25 89 PRO A CA 1
ATOM 706 C C . PRO A 1 89 ? 22.719 17.697 -26.886 1.00 80.25 89 PRO A C 1
ATOM 708 O O . PRO A 1 89 ? 22.053 18.297 -27.723 1.00 80.25 89 PRO A O 1
ATOM 711 N N . LEU A 1 90 ? 22.567 16.392 -26.660 1.00 79.56 90 LEU A N 1
ATOM 712 C CA . LEU A 1 90 ? 21.749 15.473 -27.455 1.00 79.56 90 LEU A CA 1
ATOM 713 C C . LEU A 1 90 ? 20.232 15.727 -27.357 1.00 79.56 90 LEU A C 1
ATOM 715 O O . LEU A 1 90 ? 19.496 15.329 -28.254 1.00 79.56 90 LEU A O 1
ATOM 719 N N . GLY A 1 91 ? 19.758 16.400 -26.307 1.00 77.69 91 GLY A N 1
ATOM 720 C CA . GLY A 1 91 ? 18.343 16.719 -26.116 1.00 77.69 91 GLY A CA 1
ATOM 721 C C . GLY A 1 91 ? 17.554 15.626 -25.385 1.00 77.69 91 GLY A C 1
ATOM 722 O O . GLY A 1 91 ? 18.109 14.866 -24.588 1.00 77.69 91 GLY A O 1
ATOM 723 N N . ILE A 1 92 ? 16.236 15.591 -25.613 1.00 77.94 92 ILE A N 1
ATOM 724 C CA . ILE A 1 92 ? 15.326 14.566 -25.074 1.00 77.94 92 ILE A CA 1
ATOM 725 C C . ILE A 1 92 ? 15.359 13.358 -26.025 1.00 77.94 92 ILE A C 1
ATOM 727 O O . ILE A 1 92 ? 15.129 13.545 -27.222 1.00 77.94 92 ILE A O 1
ATOM 731 N N . PRO A 1 93 ? 15.628 12.129 -25.548 1.00 74.62 93 PRO A N 1
ATOM 732 C CA . PRO A 1 93 ? 15.646 10.956 -26.415 1.00 74.62 93 PRO A CA 1
ATOM 733 C C . PRO A 1 93 ? 14.254 10.699 -27.010 1.00 74.62 93 PRO A C 1
ATOM 735 O O . PRO A 1 93 ? 13.259 10.713 -26.286 1.00 74.62 93 PRO A O 1
ATOM 738 N N . SER A 1 94 ? 14.178 10.400 -28.310 1.00 68.44 94 SER A N 1
ATOM 739 C CA . SER A 1 94 ? 12.912 10.138 -29.021 1.00 68.44 94 SER A CA 1
ATOM 740 C C . SER A 1 94 ? 12.106 8.972 -28.442 1.00 68.44 94 SER A C 1
ATOM 742 O O . SER A 1 94 ? 10.894 8.923 -28.597 1.00 68.44 94 SER A O 1
ATOM 744 N N . THR A 1 95 ? 12.756 8.067 -27.709 1.00 70.06 95 THR A N 1
ATOM 745 C CA . THR A 1 95 ? 12.116 6.954 -26.994 1.00 70.06 95 THR A CA 1
ATOM 746 C C . THR A 1 95 ? 11.224 7.395 -25.829 1.00 70.06 95 THR A C 1
ATOM 748 O O . THR A 1 95 ? 10.497 6.568 -25.289 1.00 70.06 95 THR A O 1
ATOM 751 N N . PHE A 1 96 ? 11.312 8.658 -25.398 1.00 64.19 96 PHE A N 1
ATOM 752 C CA . PHE A 1 96 ? 10.532 9.219 -24.287 1.00 64.19 96 PHE A CA 1
ATOM 753 C C . PHE A 1 96 ? 9.371 10.109 -24.733 1.00 64.19 96 PHE A C 1
ATOM 755 O O . PHE A 1 96 ? 8.680 10.653 -23.874 1.00 64.19 96 PHE A O 1
ATOM 762 N N . ILE A 1 97 ? 9.146 10.272 -26.037 1.00 65.44 97 ILE A N 1
ATOM 763 C CA . ILE A 1 97 ? 7.974 10.979 -26.550 1.00 65.44 97 ILE A CA 1
ATOM 764 C C . ILE A 1 97 ? 6.844 9.942 -26.616 1.00 65.44 97 ILE A C 1
ATOM 766 O O . ILE A 1 97 ? 6.887 9.090 -27.501 1.00 65.44 97 ILE A O 1
ATOM 770 N N . PRO A 1 98 ? 5.875 9.926 -25.676 1.00 60.69 98 PRO A N 1
ATOM 771 C CA . PRO A 1 98 ? 4.689 9.106 -25.861 1.00 60.69 98 PRO A CA 1
ATOM 772 C C . PRO A 1 98 ? 3.980 9.601 -27.119 1.00 60.69 98 PRO A C 1
ATOM 774 O O . PRO A 1 98 ? 3.812 10.812 -27.278 1.00 60.69 98 PRO A O 1
ATOM 777 N N . ASP A 1 99 ? 3.589 8.680 -28.000 1.00 63.06 99 ASP A N 1
ATOM 778 C CA . ASP A 1 99 ? 2.774 8.999 -29.167 1.00 63.06 99 ASP A CA 1
ATOM 779 C C . ASP A 1 99 ? 1.535 9.756 -28.682 1.00 63.06 99 ASP A C 1
ATOM 781 O O . ASP A 1 99 ? 0.637 9.196 -28.049 1.00 63.06 99 ASP A O 1
ATOM 785 N N . SER A 1 100 ? 1.514 11.066 -28.908 1.00 57.56 100 SER A N 1
ATOM 786 C CA . SER A 1 100 ? 0.336 11.880 -28.681 1.00 57.56 100 SER A CA 1
ATOM 787 C C . SER A 1 100 ? -0.692 11.437 -29.714 1.00 57.56 100 SER A C 1
ATOM 789 O O . SER A 1 100 ? -0.644 11.873 -30.864 1.00 57.56 100 SER A O 1
ATOM 791 N N . GLU A 1 101 ? -1.585 10.522 -29.329 1.00 57.50 101 GLU A N 1
ATOM 792 C CA . GLU A 1 101 ? -2.767 10.174 -30.113 1.00 57.50 101 GLU A CA 1
ATOM 793 C C . GLU A 1 101 ? -3.714 11.385 -30.182 1.00 57.50 101 GLU A C 1
ATOM 795 O O . GLU A 1 101 ? -4.758 11.430 -29.541 1.00 57.50 101 GLU A O 1
ATOM 800 N N . GLU A 1 102 ? -3.379 12.368 -31.012 1.00 55.06 102 GLU A N 1
ATOM 801 C CA . GLU A 1 102 ? -4.364 13.245 -31.638 1.00 55.06 102 GLU A CA 1
ATOM 802 C C . GLU A 1 102 ? -4.810 12.586 -32.947 1.00 55.06 102 GLU A C 1
ATOM 804 O O . GLU A 1 102 ? -4.464 12.994 -34.054 1.00 55.06 102 GLU A O 1
ATOM 809 N N . LYS A 1 103 ? -5.620 11.529 -32.828 1.00 51.00 103 LYS A N 1
ATOM 810 C CA . LYS A 1 103 ? -6.558 11.183 -33.901 1.00 51.00 103 LYS A CA 1
ATOM 811 C C . LYS A 1 103 ? -7.766 12.101 -33.767 1.00 51.00 103 LYS A C 1
ATOM 813 O O . LYS A 1 103 ? -8.830 11.699 -33.297 1.00 51.00 103 LYS A O 1
ATOM 818 N N . GLU A 1 104 ? -7.580 13.356 -34.166 1.00 51.41 104 GLU A N 1
ATOM 819 C CA . GLU A 1 104 ? -8.687 14.278 -34.380 1.00 51.41 104 GLU A CA 1
ATOM 820 C C . GLU A 1 104 ? -9.567 13.688 -35.490 1.00 51.41 104 GLU A C 1
ATOM 822 O O . GLU A 1 104 ? -9.202 13.592 -36.663 1.00 51.41 104 GLU A O 1
ATOM 827 N N . SER A 1 105 ? -10.716 13.179 -35.062 1.00 53.66 105 SER A N 1
ATOM 828 C CA . SER A 1 105 ? -11.703 12.520 -35.899 1.00 53.66 105 SER A CA 1
ATOM 829 C C . SER A 1 105 ? -12.371 13.568 -36.783 1.00 53.66 105 SER A C 1
ATOM 831 O O . SER A 1 105 ? -13.372 14.161 -36.393 1.00 53.66 105 SER A O 1
ATOM 833 N N . LYS A 1 106 ? -11.841 13.806 -37.984 1.00 47.22 106 LYS A N 1
ATOM 834 C CA . LYS A 1 106 ? -12.570 14.552 -39.017 1.00 47.22 106 LYS A CA 1
ATOM 835 C C . LYS A 1 106 ? -13.582 13.625 -39.688 1.00 47.22 106 LYS A C 1
ATOM 837 O O . LYS A 1 106 ? -13.317 13.065 -40.744 1.00 47.22 106 LYS A O 1
ATOM 842 N N . ASN A 1 107 ? -14.728 13.456 -39.033 1.00 48.03 107 ASN A N 1
ATOM 843 C CA . ASN A 1 107 ? -15.981 13.090 -39.685 1.00 48.03 107 ASN A CA 1
ATOM 844 C C . ASN A 1 107 ? -16.854 14.345 -39.732 1.00 48.03 107 ASN A C 1
ATOM 846 O O . ASN A 1 107 ? -17.419 14.727 -38.707 1.00 48.03 107 ASN A O 1
ATOM 850 N N . PHE A 1 108 ? -16.940 14.967 -40.905 1.00 44.94 108 PHE A N 1
ATOM 851 C CA . PHE A 1 108 ? -18.124 15.683 -41.374 1.00 44.94 108 PHE A CA 1
ATOM 852 C C . PHE A 1 108 ? -18.107 15.728 -42.900 1.00 44.94 108 PHE A C 1
ATOM 854 O O . PHE A 1 108 ? -17.018 15.998 -43.456 1.00 44.94 108 PHE A O 1
#

Secondary structure (DSSP, 8-state):
-PPP-PPPPPPPPP-----------------HHHHHHHHHS----GGGTTHHHH---TTHHHHHHHHHHHHH--------SPPPS-BTTTBS-GGG------------

pLDDT: mean 72.46, std 14.58, range [44.94, 91.44]

Nearest PDB structures (foldseek):
  4ija-assembly1_A  TM=4.187E-01  e=8.597E+00  Staphylococcus aureus subsp. aureus N315

Solvent-accessible surface area (backbone atoms only — not comparable to full-atom values): 7675 Å² total; per-residue (Å²): 136,86,83,82,81,84,76,82,82,81,76,83,74,84,82,79,80,71,83,82,73,72,82,70,82,75,71,82,75,73,52,56,63,57,55,47,27,68,77,68,73,49,85,84,50,81,89,46,49,70,58,52,74,77,51,82,58,88,50,43,62,61,43,50,50,54,49,48,46,68,71,65,58,67,74,78,74,82,64,90,55,84,78,74,74,61,45,89,92,80,42,62,61,76,92,72,60,74,83,78,84,76,77,75,77,86,82,130

Organism: NCBI:txid1234261

Mean predicted aligned error: 18.88 Å

Foldseek 3Di:
DDDDDDDDDDDDDDPPPDPPDDPDPPPPPDQLQVVCCVVPVDRDALVCLVVLVVDPDPSSVVVNVVNCCVVVVPPPPPCPDDDDCADPPVGGDPVPDDPPPPPVDPDD